Protein AF-B8IVV2-F1 (afdb_monomer_lite)

Sequence (165 aa):
MSKEPEEAFPLGETARDRDVALARGALGLIPVVGSVIGELVTMTIPNQRAERLETYARHLGERLQALEPDALRKTFENPENVDLFEDGAFQSARALSDERRERIARIVARGLTSDERGRTEAKRILRLLSSVEDDHLIILASLGKKLALEKDFQMTSSMILERCT

Structure (mmCIF, N/CA/C/O backbone):
data_AF-B8IVV2-F1
#
_entry.id   AF-B8IVV2-F1
#
loop_
_atom_site.group_PDB
_atom_site.id
_atom_site.type_symbol
_atom_site.label_atom_id
_atom_site.label_alt_id
_atom_site.label_comp_id
_atom_site.label_asym_id
_atom_site.label_entity_id
_atom_site.label_seq_id
_atom_site.pdbx_PDB_ins_code
_atom_site.Cartn_x
_atom_site.Cartn_y
_atom_site.Cartn_z
_atom_site.occupancy
_atom_site.B_iso_or_equiv
_atom_site.auth_seq_id
_atom_site.auth_comp_id
_atom_site.auth_asym_id
_atom_site.auth_atom_id
_atom_site.pdbx_PDB_model_num
ATOM 1 N N . MET A 1 1 ? -23.873 -63.849 -7.803 1.00 42.00 1 MET A N 1
ATOM 2 C CA . MET A 1 1 ? -22.518 -63.376 -8.167 1.00 42.00 1 MET A CA 1
ATOM 3 C C . MET A 1 1 ? -22.713 -62.513 -9.400 1.00 42.00 1 MET A C 1
ATOM 5 O O . MET A 1 1 ? -23.308 -63.009 -10.337 1.00 42.00 1 MET A O 1
ATOM 9 N N . SER A 1 2 ? -22.447 -61.214 -9.394 1.00 38.25 2 SER A N 1
ATOM 10 C CA . SER A 1 2 ? -21.318 -60.541 -8.758 1.00 38.25 2 SER A CA 1
ATOM 11 C C . SER A 1 2 ? -21.720 -59.150 -8.263 1.00 38.25 2 SER A C 1
ATOM 13 O O . SER A 1 2 ? -22.473 -58.445 -8.925 1.00 38.25 2 SER A O 1
ATOM 15 N N . LYS A 1 3 ? -21.235 -58.799 -7.068 1.00 41.75 3 LYS A N 1
ATOM 16 C CA . LYS A 1 3 ? -21.125 -57.417 -6.599 1.00 41.75 3 LYS A CA 1
ATOM 17 C C . LYS A 1 3 ? -19.990 -56.772 -7.392 1.00 41.75 3 LYS A C 1
ATOM 19 O O . LYS A 1 3 ? -18.898 -57.336 -7.390 1.00 41.75 3 LYS A O 1
ATOM 24 N N . GLU A 1 4 ? -20.228 -55.617 -7.992 1.00 40.19 4 GLU A N 1
ATOM 25 C CA . GLU A 1 4 ? -19.156 -54.676 -8.322 1.00 40.19 4 GLU A CA 1
ATOM 26 C C . GLU A 1 4 ? -19.246 -53.498 -7.342 1.00 40.19 4 GLU A C 1
ATOM 28 O O . GLU A 1 4 ? -20.361 -53.116 -6.971 1.00 40.19 4 GLU A O 1
ATOM 33 N N . PRO A 1 5 ? -18.111 -53.010 -6.812 1.00 43.66 5 PRO A N 1
ATOM 34 C CA . PRO A 1 5 ? -18.103 -52.114 -5.674 1.00 43.66 5 PRO A CA 1
ATOM 35 C C . PRO A 1 5 ? -18.282 -50.660 -6.106 1.00 43.66 5 PRO A C 1
ATOM 37 O O . PRO A 1 5 ? -17.742 -50.197 -7.106 1.00 43.66 5 PRO A O 1
ATOM 40 N N . GLU A 1 6 ? -19.033 -49.952 -5.277 1.00 49.31 6 GLU A N 1
ATOM 41 C CA . GLU A 1 6 ? -19.109 -48.503 -5.186 1.00 49.31 6 GLU A CA 1
ATOM 42 C C . GLU A 1 6 ? -17.712 -47.941 -4.862 1.00 49.31 6 GLU A C 1
ATOM 44 O O . GLU A 1 6 ? -17.298 -47.885 -3.705 1.00 49.31 6 GLU A O 1
ATOM 49 N N . GLU A 1 7 ? -16.952 -47.551 -5.888 1.00 42.47 7 GLU A N 1
ATOM 50 C CA . GLU A 1 7 ? -15.774 -46.700 -5.706 1.00 42.47 7 GLU A CA 1
ATOM 51 C C . GLU A 1 7 ? -16.243 -45.262 -5.461 1.00 42.47 7 GLU A C 1
ATOM 53 O O . GLU A 1 7 ? -16.313 -44.417 -6.354 1.00 42.47 7 GLU A O 1
ATOM 58 N N . ALA A 1 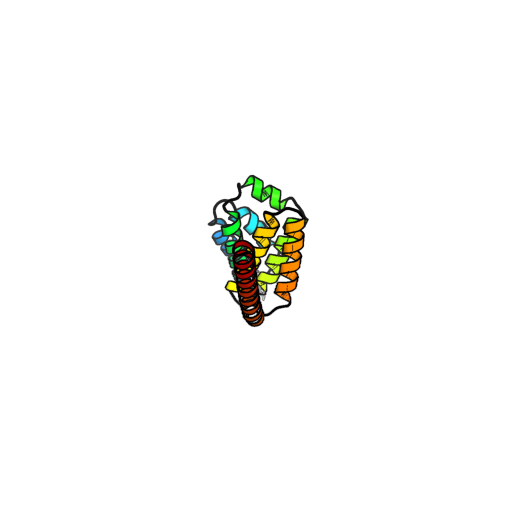8 ? -16.590 -44.986 -4.205 1.00 41.59 8 ALA A N 1
ATOM 59 C CA . ALA A 1 8 ? -16.624 -43.631 -3.693 1.00 41.59 8 ALA A CA 1
ATOM 60 C C . ALA A 1 8 ? -15.190 -43.087 -3.727 1.00 41.59 8 ALA A C 1
ATOM 62 O O . ALA A 1 8 ? -14.381 -43.399 -2.855 1.00 41.59 8 ALA A O 1
ATOM 63 N N . PHE A 1 9 ? -14.864 -42.290 -4.746 1.00 34.31 9 PHE A N 1
ATOM 64 C CA . PHE A 1 9 ? -13.667 -41.458 -4.736 1.00 34.31 9 PHE A CA 1
ATOM 65 C C . PHE A 1 9 ? -13.706 -40.598 -3.464 1.00 34.31 9 PHE A C 1
ATOM 67 O O . PHE A 1 9 ? -14.590 -39.741 -3.354 1.00 34.31 9 PHE A O 1
ATOM 74 N N . PRO A 1 10 ? -12.791 -40.782 -2.493 1.00 45.31 10 PRO A N 1
ATOM 75 C CA . PRO A 1 10 ? -12.696 -39.849 -1.391 1.00 45.31 10 PRO A CA 1
ATOM 76 C C . PRO A 1 10 ? -12.142 -38.559 -1.995 1.00 45.31 10 PRO A C 1
ATOM 78 O O . PRO A 1 10 ? -10.963 -38.475 -2.340 1.00 45.31 10 PRO A O 1
ATOM 81 N N . LEU A 1 11 ? -13.015 -37.570 -2.198 1.00 38.16 11 LEU A N 1
ATOM 82 C CA . LEU A 1 11 ? -12.616 -36.204 -2.517 1.00 38.16 11 LEU A CA 1
ATOM 83 C C . LEU A 1 11 ? -11.819 -35.695 -1.315 1.00 38.16 11 LEU A C 1
ATOM 85 O O . LEU A 1 11 ? -12.379 -35.246 -0.318 1.00 38.16 11 LEU A O 1
ATOM 89 N N . GLY A 1 12 ? -10.506 -35.903 -1.392 1.00 39.94 12 GLY A N 1
ATOM 90 C CA . GLY A 1 12 ? -9.554 -35.572 -0.351 1.00 39.94 12 GLY A CA 1
ATOM 91 C C . GLY A 1 12 ? -9.581 -34.087 -0.025 1.00 39.94 12 GLY A C 1
ATOM 92 O O . GLY A 1 12 ? -9.795 -33.254 -0.909 1.00 39.94 12 GLY A O 1
ATOM 93 N N . GLU A 1 13 ? -9.338 -33.794 1.254 1.00 49.09 13 GLU A N 1
ATOM 94 C CA . GLU A 1 13 ? -8.971 -32.477 1.774 1.00 49.09 13 GLU A CA 1
ATOM 95 C C . GLU A 1 13 ? -8.100 -31.748 0.753 1.00 49.09 13 GLU A C 1
ATOM 97 O O . GLU A 1 13 ? -6.972 -32.136 0.430 1.00 49.09 13 GLU A O 1
ATOM 102 N N . THR A 1 14 ? -8.712 -30.745 0.142 1.00 47.66 14 THR A N 1
ATOM 103 C CA . THR A 1 14 ? -8.238 -30.120 -1.077 1.00 47.66 14 THR A CA 1
ATOM 104 C C . THR A 1 14 ? -6.870 -29.484 -0.857 1.00 47.66 14 THR A C 1
ATOM 106 O O . THR A 1 14 ? -6.672 -28.759 0.111 1.00 47.66 14 THR A O 1
ATOM 109 N N . ALA A 1 15 ? -5.937 -29.659 -1.801 1.00 50.78 15 ALA A N 1
ATOM 110 C CA . ALA A 1 15 ? -4.648 -28.946 -1.835 1.00 50.78 15 ALA A CA 1
ATOM 111 C C . ALA A 1 15 ? -4.789 -27.420 -1.603 1.00 50.78 15 ALA A C 1
ATOM 113 O O . ALA A 1 15 ? -3.907 -26.780 -1.039 1.00 50.78 15 ALA A O 1
ATOM 114 N N . ARG A 1 16 ? -5.966 -26.882 -1.945 1.00 49.69 16 ARG A N 1
ATOM 115 C CA . ARG A 1 16 ? -6.471 -25.539 -1.642 1.00 49.69 16 ARG A CA 1
ATOM 116 C C . ARG A 1 16 ? -6.342 -25.123 -0.168 1.00 49.69 16 ARG A C 1
ATOM 118 O O . ARG A 1 16 ? -6.001 -23.975 0.093 1.00 49.69 16 ARG A O 1
ATOM 125 N N . ASP A 1 17 ? -6.590 -26.025 0.779 1.00 51.44 17 ASP A N 1
ATOM 126 C CA . ASP A 1 17 ? -6.545 -25.703 2.212 1.00 51.44 17 ASP A CA 1
ATOM 127 C C . ASP A 1 17 ? -5.108 -25.621 2.732 1.00 51.44 17 ASP A C 1
ATOM 129 O O . ASP A 1 17 ? -4.820 -24.833 3.633 1.00 51.44 17 ASP A O 1
ATOM 133 N N . ARG A 1 18 ? -4.174 -26.365 2.123 1.00 54.16 18 ARG A N 1
ATOM 134 C CA . ARG A 1 18 ? -2.754 -26.330 2.499 1.00 54.16 18 ARG A CA 1
ATOM 135 C C . ARG A 1 18 ? -2.077 -25.033 2.082 1.00 54.16 18 ARG A C 1
ATOM 137 O O . ARG A 1 18 ? -1.363 -24.456 2.895 1.00 54.16 18 ARG A O 1
ATOM 144 N N . ASP A 1 19 ? -2.340 -24.548 0.873 1.00 46.81 19 ASP A N 1
ATOM 145 C CA . ASP A 1 19 ? -1.706 -23.328 0.354 1.00 46.81 19 ASP A CA 1
ATOM 146 C C . ASP A 1 19 ? -2.192 -22.079 1.108 1.00 46.81 19 ASP A C 1
ATOM 148 O O . ASP A 1 19 ? -1.410 -21.203 1.482 1.00 46.81 19 ASP A O 1
ATOM 152 N N . VAL A 1 20 ? -3.492 -22.036 1.411 1.00 55.88 20 VAL A N 1
ATOM 153 C CA . VAL A 1 20 ? -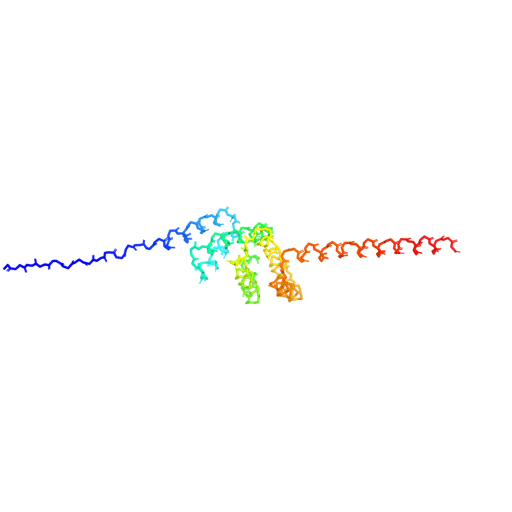4.106 -20.969 2.212 1.00 55.88 20 VAL A CA 1
ATOM 154 C C . VAL A 1 20 ? -3.612 -21.005 3.662 1.00 55.88 20 VAL A C 1
ATOM 156 O O . VAL A 1 20 ? -3.340 -19.954 4.247 1.00 55.88 20 VAL A O 1
ATOM 159 N N . ALA A 1 21 ? -3.449 -22.196 4.244 1.00 56.84 21 ALA A N 1
ATOM 160 C CA . ALA A 1 21 ? -2.879 -22.351 5.579 1.00 56.84 21 ALA A CA 1
ATOM 161 C C . ALA A 1 21 ? -1.403 -21.924 5.636 1.00 56.84 21 ALA A C 1
ATOM 163 O O . ALA A 1 21 ? -0.986 -21.323 6.625 1.00 56.84 21 ALA A O 1
ATOM 164 N N . LEU A 1 22 ? -0.632 -22.169 4.572 1.00 55.12 22 LEU A N 1
ATOM 165 C CA . LEU A 1 22 ? 0.772 -21.763 4.477 1.00 55.12 22 LEU A CA 1
ATOM 166 C C . LEU A 1 22 ? 0.922 -20.240 4.411 1.00 55.12 22 LEU A C 1
ATOM 168 O O . LEU A 1 22 ? 1.701 -19.672 5.174 1.00 55.12 22 LEU A O 1
ATOM 172 N N . ALA A 1 23 ? 0.117 -19.575 3.577 1.00 56.50 23 ALA A N 1
ATOM 173 C CA . ALA A 1 23 ? 0.106 -18.116 3.479 1.00 56.50 23 ALA A CA 1
ATOM 174 C C . ALA A 1 23 ? -0.324 -17.456 4.802 1.00 56.50 23 ALA A C 1
ATOM 176 O O . ALA A 1 23 ? 0.281 -16.476 5.237 1.00 56.50 23 ALA A O 1
ATOM 177 N N . ARG A 1 24 ? -1.323 -18.023 5.499 1.00 57.00 24 ARG A N 1
ATOM 178 C CA . ARG A 1 24 ? -1.692 -17.592 6.861 1.00 57.00 24 ARG A CA 1
ATOM 179 C C . ARG A 1 24 ? -0.561 -17.808 7.861 1.00 57.00 24 ARG A C 1
ATOM 181 O O . ARG A 1 24 ? -0.342 -16.948 8.708 1.00 57.00 24 ARG A O 1
ATOM 188 N N . GLY A 1 25 ? 0.154 -18.927 7.761 1.00 57.62 25 GLY A N 1
ATOM 189 C CA . GLY A 1 25 ? 1.312 -19.228 8.597 1.00 57.62 25 GLY A CA 1
ATOM 190 C C . GLY A 1 25 ? 2.422 -18.195 8.425 1.00 57.62 25 GLY A C 1
ATOM 191 O O . GLY A 1 25 ? 2.886 -17.645 9.416 1.00 57.62 25 GLY A O 1
ATOM 192 N N . ALA A 1 26 ? 2.788 -17.873 7.180 1.00 59.62 26 ALA A N 1
ATOM 193 C CA . ALA A 1 26 ? 3.835 -16.903 6.863 1.00 59.62 26 ALA A CA 1
ATOM 194 C C . ALA A 1 26 ? 3.448 -15.464 7.237 1.00 59.62 26 ALA A C 1
ATOM 196 O O . ALA A 1 26 ? 4.249 -14.747 7.835 1.00 59.62 26 ALA A O 1
ATOM 197 N N . LEU A 1 27 ? 2.208 -15.045 6.958 1.00 58.06 27 LEU A N 1
ATOM 198 C CA . LEU A 1 27 ? 1.717 -13.728 7.373 1.00 58.06 27 LEU A CA 1
ATOM 199 C C . LEU A 1 27 ? 1.576 -13.631 8.889 1.00 58.06 27 LEU A C 1
ATOM 201 O O . LEU A 1 27 ? 1.919 -12.600 9.453 1.00 58.06 27 LEU A O 1
ATOM 205 N N . GLY A 1 28 ? 1.167 -14.708 9.561 1.00 56.34 28 GLY A N 1
ATOM 206 C CA . GLY A 1 28 ? 1.101 -14.803 11.019 1.00 56.34 28 GLY A CA 1
ATOM 207 C C . GLY A 1 28 ? 2.454 -14.672 11.728 1.00 56.34 28 GLY A C 1
ATOM 208 O O . GLY A 1 28 ? 2.472 -14.409 12.929 1.00 56.34 28 GLY A O 1
ATOM 209 N N . LEU A 1 29 ? 3.577 -14.794 11.005 1.00 59.19 29 LEU A N 1
ATOM 210 C CA . LEU A 1 29 ? 4.913 -14.491 11.532 1.00 59.19 29 LEU A CA 1
ATOM 211 C C . LEU A 1 29 ? 5.174 -12.984 11.648 1.00 59.19 29 LEU A C 1
ATOM 213 O O . LEU A 1 29 ? 6.081 -12.594 12.381 1.00 59.19 29 LEU A O 1
ATOM 217 N N . ILE A 1 30 ? 4.394 -12.138 10.964 1.00 57.94 30 ILE A N 1
ATOM 218 C CA . ILE A 1 30 ? 4.441 -10.684 11.143 1.00 57.94 30 ILE A CA 1
ATOM 219 C C . ILE A 1 30 ? 3.680 -10.361 12.435 1.00 57.94 30 ILE A C 1
ATOM 221 O O . ILE A 1 30 ? 2.451 -10.519 12.466 1.00 57.94 30 ILE A O 1
ATOM 225 N N . PRO A 1 31 ? 4.369 -9.908 13.503 1.00 52.88 31 PRO A N 1
ATOM 226 C CA . PRO A 1 31 ? 3.735 -9.667 14.792 1.00 52.88 31 PRO A CA 1
ATOM 227 C C . PRO A 1 31 ? 2.556 -8.710 14.636 1.00 52.88 31 PRO A C 1
ATOM 229 O O . PRO A 1 31 ? 2.692 -7.674 13.985 1.00 52.88 31 PRO A O 1
ATOM 232 N N . VAL A 1 32 ? 1.415 -9.049 15.249 1.00 58.84 32 VAL A N 1
ATOM 233 C CA . VAL A 1 32 ? 0.180 -8.242 15.299 1.00 58.84 32 VAL A CA 1
ATOM 234 C C . VAL A 1 32 ? -0.543 -8.101 13.948 1.00 58.84 32 VAL A C 1
ATOM 236 O O . VAL A 1 32 ? -1.700 -8.509 13.825 1.00 58.84 32 VAL A O 1
ATOM 239 N N . VAL A 1 33 ? 0.130 -7.567 12.929 1.00 62.69 33 VAL A N 1
ATOM 240 C CA . VAL A 1 33 ? -0.445 -7.185 11.628 1.00 62.69 33 VAL A CA 1
ATOM 241 C C . VAL A 1 33 ? -0.826 -8.401 10.779 1.00 62.69 33 VAL A C 1
ATOM 243 O O . VAL A 1 33 ? -1.805 -8.369 10.030 1.00 62.69 33 VAL A O 1
ATOM 246 N N . GLY A 1 34 ? -0.095 -9.504 10.953 1.00 64.19 34 GLY A N 1
ATOM 247 C CA . GLY A 1 34 ? -0.295 -10.755 10.231 1.00 64.19 34 GLY A CA 1
ATOM 248 C C . GLY A 1 34 ? -1.690 -11.353 10.359 1.00 64.19 34 GLY A C 1
ATOM 249 O O . GLY A 1 34 ? -2.243 -11.853 9.383 1.00 64.19 34 GLY A O 1
ATOM 250 N N . SER A 1 35 ? -2.277 -11.264 11.554 1.00 69.38 35 SER A N 1
ATOM 251 C CA . SER A 1 35 ? -3.608 -11.815 11.840 1.00 69.38 35 SER A CA 1
ATOM 252 C C . SER A 1 35 ? -4.725 -11.061 11.112 1.00 69.38 35 SER A C 1
ATOM 254 O O . SER A 1 35 ? -5.592 -11.687 10.510 1.00 69.38 35 SER A O 1
ATOM 256 N N . VAL A 1 36 ? -4.652 -9.726 11.099 1.00 67.81 36 VAL A N 1
ATOM 257 C CA . VAL A 1 36 ? -5.654 -8.847 10.477 1.00 67.81 36 VAL A CA 1
ATOM 258 C C . VAL A 1 36 ? -5.581 -8.940 8.953 1.00 67.81 36 VAL A C 1
ATOM 260 O O . VAL A 1 36 ? -6.597 -9.129 8.290 1.00 67.81 36 VAL A O 1
ATOM 263 N N . ILE A 1 37 ? -4.373 -8.872 8.379 1.00 68.12 37 ILE A N 1
ATOM 264 C CA . ILE A 1 37 ? -4.206 -8.979 6.922 1.00 68.12 37 ILE A CA 1
ATOM 265 C C . ILE A 1 37 ? -4.498 -10.410 6.443 1.00 68.12 37 ILE A C 1
ATOM 267 O O . ILE A 1 37 ? -5.127 -10.598 5.402 1.00 68.12 37 ILE A O 1
ATOM 271 N N . GLY A 1 38 ? -4.077 -11.426 7.203 1.00 66.31 38 GLY A N 1
ATOM 272 C CA . GLY A 1 38 ? -4.280 -12.834 6.862 1.00 66.31 38 GLY A CA 1
ATOM 273 C C . GLY A 1 38 ? -5.753 -13.240 6.762 1.00 66.31 38 GLY A C 1
ATOM 274 O O . GLY A 1 38 ? -6.085 -14.105 5.953 1.00 66.31 38 GLY A O 1
ATOM 275 N N . GLU A 1 39 ? -6.646 -12.603 7.522 1.00 69.50 39 GLU A N 1
ATOM 276 C CA . GLU A 1 39 ? -8.093 -12.816 7.412 1.00 69.50 39 GLU A CA 1
ATOM 277 C C . GLU A 1 39 ? -8.633 -12.289 6.072 1.00 69.50 39 GLU A C 1
ATOM 279 O O . GLU A 1 39 ? -9.247 -13.041 5.306 1.00 69.50 39 GLU A O 1
ATOM 284 N N . LEU A 1 40 ? -8.292 -11.043 5.731 1.00 65.62 40 LEU A N 1
ATOM 285 C CA . LEU A 1 40 ? -8.752 -10.367 4.514 1.00 65.62 40 LEU A CA 1
ATOM 286 C C . LEU A 1 40 ? -8.231 -11.027 3.227 1.00 65.62 40 LEU A C 1
ATOM 288 O O . LEU A 1 40 ? -8.936 -11.094 2.223 1.00 65.62 40 LEU A O 1
ATOM 292 N N . VAL A 1 41 ? -7.010 -11.570 3.247 1.00 63.22 41 VAL A N 1
ATOM 293 C CA . VAL A 1 41 ? -6.401 -12.232 2.078 1.00 63.22 41 VAL A CA 1
ATOM 294 C C . VAL A 1 41 ? -7.134 -13.526 1.695 1.00 63.22 41 VAL A C 1
ATOM 296 O O . VAL A 1 41 ? -7.184 -13.883 0.515 1.00 63.22 41 VAL A O 1
ATOM 299 N N . THR A 1 42 ? -7.743 -14.227 2.658 1.00 59.16 42 THR A N 1
ATOM 300 C CA . THR A 1 42 ? -8.372 -15.536 2.402 1.00 59.16 42 THR A CA 1
ATOM 301 C C . THR A 1 42 ? -9.734 -15.496 1.723 1.00 59.16 42 THR A C 1
ATOM 303 O O . THR A 1 42 ? -10.197 -16.533 1.249 1.00 59.16 42 THR A O 1
ATOM 306 N N . MET A 1 43 ? -10.352 -14.321 1.606 1.00 57.09 43 MET A N 1
ATOM 307 C CA . MET A 1 43 ? -11.638 -14.191 0.923 1.00 57.09 43 MET A CA 1
ATOM 308 C C . MET A 1 43 ? -11.516 -14.164 -0.606 1.00 57.09 43 MET A C 1
ATOM 310 O O . MET A 1 43 ? -12.512 -14.411 -1.286 1.00 57.09 43 MET A O 1
ATOM 314 N N . THR A 1 44 ? -10.326 -13.914 -1.171 1.00 56.22 44 THR A N 1
ATOM 315 C CA . THR A 1 44 ? -10.308 -13.307 -2.511 1.00 56.22 44 THR A CA 1
ATOM 316 C C . THR A 1 44 ? -9.775 -14.178 -3.663 1.00 56.22 44 THR A C 1
ATOM 318 O O . THR A 1 44 ? -10.330 -14.032 -4.748 1.00 56.22 44 THR A O 1
ATOM 321 N N . ILE A 1 45 ? -8.749 -15.059 -3.586 1.00 52.31 45 ILE A N 1
ATOM 322 C CA . ILE A 1 45 ? -8.092 -15.525 -4.853 1.00 52.31 45 ILE A CA 1
ATOM 323 C C . ILE A 1 45 ? -7.347 -16.915 -4.831 1.00 52.31 45 ILE A C 1
ATOM 325 O O . ILE A 1 45 ? -6.690 -17.208 -3.838 1.00 52.31 45 ILE A O 1
ATOM 329 N N . PRO A 1 46 ? -7.331 -17.742 -5.932 1.00 48.66 46 PRO A N 1
ATOM 330 C CA . PRO A 1 46 ? -6.672 -19.070 -6.013 1.00 48.66 46 PRO A CA 1
ATOM 331 C C . PRO A 1 46 ? -5.180 -19.146 -6.477 1.00 48.66 46 PRO A C 1
ATOM 333 O O . PRO A 1 46 ? -4.694 -18.353 -7.293 1.00 48.66 46 PRO A O 1
ATOM 336 N N . ASN A 1 47 ? -4.505 -20.182 -5.946 1.00 53.91 47 ASN A N 1
ATOM 337 C CA . ASN A 1 47 ? -3.185 -20.848 -6.107 1.00 53.91 47 ASN A CA 1
ATOM 338 C C . ASN A 1 47 ? -1.925 -20.210 -6.749 1.00 53.91 47 ASN A C 1
ATOM 340 O O . ASN A 1 47 ? -0.849 -20.489 -6.242 1.00 53.91 47 ASN A O 1
ATOM 344 N N . GLN A 1 48 ? -1.959 -19.362 -7.788 1.00 51.56 48 GLN A N 1
ATOM 345 C CA . GLN A 1 48 ? -0.726 -18.661 -8.267 1.00 51.56 48 GLN A CA 1
ATOM 346 C C . GLN A 1 48 ? -0.680 -17.189 -7.863 1.00 51.56 48 GLN A C 1
ATOM 348 O O . GLN A 1 48 ? 0.356 -16.530 -7.860 1.00 51.56 48 GLN A O 1
ATOM 353 N N . ARG A 1 49 ? -1.847 -16.645 -7.542 1.00 67.75 49 ARG A N 1
ATOM 354 C CA . ARG A 1 49 ? -1.979 -15.281 -7.046 1.00 67.75 49 ARG A CA 1
ATOM 355 C C . ARG A 1 49 ? -1.750 -15.222 -5.533 1.00 67.75 49 ARG A C 1
ATOM 357 O O . ARG A 1 49 ? -1.517 -14.134 -5.026 1.00 67.75 49 ARG A O 1
ATOM 364 N N . ALA A 1 50 ? -1.773 -16.369 -4.849 1.00 71.38 50 ALA A N 1
ATOM 365 C CA . ALA A 1 50 ? -1.563 -16.481 -3.410 1.00 71.38 50 ALA A CA 1
ATOM 366 C C . ALA A 1 50 ? -0.172 -15.980 -2.992 1.00 71.38 50 ALA A C 1
ATOM 368 O O . ALA A 1 50 ? -0.092 -15.100 -2.150 1.00 71.38 50 ALA A O 1
ATOM 369 N N . GLU A 1 51 ? 0.901 -16.420 -3.654 1.00 77.19 51 GLU A N 1
ATOM 370 C CA . GLU A 1 51 ? 2.274 -15.967 -3.356 1.00 77.19 51 GLU A CA 1
ATOM 371 C C . GLU A 1 51 ? 2.463 -14.457 -3.601 1.00 77.19 51 GLU A C 1
ATOM 373 O O . GLU A 1 51 ? 3.104 -13.738 -2.827 1.00 77.19 51 GLU A O 1
ATOM 378 N N . ARG A 1 52 ? 1.844 -13.934 -4.668 1.00 84.88 52 ARG A N 1
ATOM 379 C CA . ARG A 1 52 ? 1.854 -12.493 -4.968 1.00 84.88 52 ARG A CA 1
ATOM 380 C C . ARG A 1 52 ? 1.089 -11.684 -3.926 1.00 84.88 52 ARG A C 1
ATOM 382 O O . ARG A 1 52 ? 1.542 -10.608 -3.542 1.00 84.88 52 ARG A O 1
ATOM 389 N N . LEU A 1 53 ? -0.056 -12.194 -3.479 1.00 83.44 53 LEU A N 1
ATOM 390 C CA . LEU A 1 53 ? -0.847 -11.587 -2.412 1.00 83.44 53 LEU A CA 1
ATOM 391 C C . LEU A 1 53 ? -0.133 -11.658 -1.069 1.00 83.44 53 LEU A C 1
ATOM 393 O O . LEU A 1 53 ? -0.144 -10.673 -0.345 1.00 83.44 53 LEU A O 1
ATOM 397 N N . GLU A 1 54 ? 0.520 -12.774 -0.759 1.00 83.38 54 GLU A N 1
ATOM 398 C CA . GLU A 1 54 ? 1.327 -12.928 0.447 1.00 83.38 54 GLU A CA 1
ATOM 399 C C . GLU A 1 54 ? 2.465 -11.906 0.458 1.00 83.38 54 GLU A C 1
ATOM 401 O O . GLU A 1 54 ? 2.687 -11.221 1.451 1.00 83.38 54 GLU A O 1
ATOM 406 N N . THR A 1 55 ? 3.131 -11.718 -0.681 1.00 87.38 55 THR A N 1
ATOM 407 C CA . THR A 1 55 ? 4.208 -10.734 -0.796 1.00 87.38 55 THR A CA 1
ATOM 408 C C . THR A 1 55 ? 3.703 -9.300 -0.675 1.00 87.38 55 THR A C 1
ATOM 410 O O . THR A 1 55 ? 4.307 -8.491 0.025 1.00 87.38 55 THR A O 1
ATOM 413 N N . TYR A 1 56 ? 2.557 -8.982 -1.278 1.00 90.12 56 TYR A N 1
ATOM 414 C CA . TYR A 1 56 ? 1.885 -7.702 -1.055 1.00 90.12 56 TYR A CA 1
ATOM 415 C C . TYR A 1 56 ? 1.513 -7.487 0.418 1.00 90.12 56 TYR A C 1
ATOM 417 O O . TYR A 1 56 ? 1.798 -6.429 0.974 1.00 90.12 56 TYR A O 1
ATOM 425 N N . ALA A 1 57 ? 0.911 -8.489 1.053 1.00 88.75 57 ALA A N 1
ATOM 426 C CA . ALA A 1 57 ? 0.501 -8.455 2.448 1.00 88.75 57 ALA A CA 1
ATOM 427 C C . ALA A 1 57 ? 1.701 -8.290 3.392 1.00 88.75 57 ALA A C 1
ATOM 429 O O . ALA A 1 57 ? 1.608 -7.540 4.360 1.00 88.75 57 ALA A O 1
ATOM 430 N N . ARG A 1 58 ? 2.845 -8.904 3.070 1.00 88.31 58 ARG A N 1
ATOM 431 C CA . ARG A 1 58 ? 4.117 -8.713 3.775 1.00 88.31 58 ARG A CA 1
ATOM 432 C C . ARG A 1 58 ? 4.616 -7.277 3.656 1.00 88.31 58 ARG A C 1
ATOM 434 O O . ARG A 1 58 ? 4.794 -6.613 4.672 1.00 88.31 58 ARG A O 1
ATOM 441 N N . HIS A 1 59 ? 4.728 -6.766 2.426 1.00 93.69 59 HIS A N 1
ATOM 442 C CA . HIS A 1 59 ? 5.129 -5.380 2.160 1.00 93.69 59 HIS A CA 1
ATOM 443 C C . HIS A 1 59 ? 4.209 -4.372 2.859 1.00 93.69 59 HIS A C 1
ATOM 445 O O . HIS A 1 59 ? 4.668 -3.357 3.386 1.00 93.69 59 HIS A O 1
ATOM 451 N N . LEU A 1 60 ? 2.901 -4.621 2.860 1.00 92.12 60 LEU A N 1
ATOM 452 C CA . LEU A 1 60 ? 1.938 -3.772 3.553 1.00 92.12 60 LEU A CA 1
ATOM 453 C C . LEU A 1 60 ? 2.108 -3.880 5.072 1.00 92.12 60 LEU A C 1
ATOM 455 O O . LEU A 1 60 ? 2.141 -2.859 5.755 1.00 92.12 60 LEU A O 1
ATOM 459 N N . GLY A 1 61 ? 2.259 -5.099 5.585 1.00 88.31 61 GLY A N 1
ATOM 460 C CA . GLY A 1 61 ? 2.405 -5.378 7.006 1.00 88.31 61 GLY A CA 1
ATOM 461 C C . GLY A 1 61 ? 3.616 -4.690 7.627 1.00 88.31 61 GLY A C 1
ATOM 462 O O . GLY A 1 61 ? 3.474 -4.013 8.639 1.00 88.31 61 GLY A O 1
ATOM 463 N N . GLU A 1 62 ? 4.773 -4.764 6.970 1.00 90.00 62 GLU A N 1
ATOM 464 C CA . GLU A 1 62 ? 6.002 -4.064 7.379 1.00 90.00 62 GLU A CA 1
ATOM 465 C C . GLU A 1 62 ? 5.796 -2.548 7.516 1.00 90.00 62 GLU A C 1
ATOM 467 O O . GLU A 1 62 ? 6.343 -1.908 8.411 1.00 90.00 62 GLU A O 1
ATOM 472 N N . ARG A 1 63 ? 4.966 -1.955 6.651 1.00 91.38 63 ARG A N 1
ATOM 473 C CA . ARG A 1 63 ? 4.690 -0.509 6.652 1.00 91.38 63 ARG A CA 1
ATOM 474 C C . ARG A 1 63 ? 3.687 -0.097 7.720 1.00 91.38 63 ARG A C 1
ATOM 476 O O . ARG A 1 63 ? 3.718 1.044 8.172 1.00 91.38 63 ARG A O 1
ATOM 483 N N . LEU A 1 64 ? 2.804 -1.010 8.109 1.00 89.75 64 LEU A N 1
ATOM 484 C CA . LEU A 1 64 ? 1.796 -0.787 9.143 1.00 89.75 64 LEU A CA 1
ATOM 485 C C . LEU A 1 64 ? 2.258 -1.253 10.528 1.00 89.75 64 LEU A C 1
ATOM 487 O O . LEU A 1 64 ? 1.555 -1.015 11.501 1.00 89.75 64 LEU A O 1
ATOM 491 N N . GLN A 1 65 ? 3.440 -1.866 10.641 1.00 85.69 65 GLN A N 1
ATOM 492 C CA . GLN A 1 65 ? 3.967 -2.410 11.896 1.00 85.69 65 GLN A CA 1
ATOM 493 C C . GLN A 1 65 ? 4.143 -1.353 12.998 1.00 85.69 65 GLN A C 1
ATOM 495 O O . GLN A 1 65 ? 4.116 -1.684 14.178 1.00 85.69 65 GLN A O 1
ATOM 500 N N . ALA A 1 66 ? 4.301 -0.081 12.623 1.00 83.88 66 ALA A N 1
ATOM 501 C CA . ALA A 1 66 ? 4.378 1.033 13.566 1.00 83.88 66 ALA A CA 1
ATOM 502 C C . ALA A 1 66 ? 3.016 1.423 14.178 1.00 83.88 66 ALA A C 1
ATOM 504 O O . ALA A 1 66 ? 2.977 2.260 15.078 1.00 83.88 66 ALA A O 1
ATOM 505 N N . LEU A 1 67 ? 1.903 0.872 13.681 1.00 83.69 67 LEU A N 1
ATOM 506 C CA . LEU A 1 67 ? 0.577 1.101 14.243 1.00 83.69 67 LEU A CA 1
ATOM 507 C C . LEU A 1 67 ? 0.302 0.130 15.388 1.00 83.69 67 LEU A C 1
ATOM 509 O O . LEU A 1 67 ? 0.528 -1.074 15.275 1.00 83.69 67 LEU A O 1
ATOM 513 N N . GLU A 1 68 ? -0.289 0.655 16.457 1.00 84.00 68 GLU A N 1
ATOM 514 C CA . GLU A 1 68 ? -0.820 -0.170 17.537 1.00 84.00 68 GLU A CA 1
ATOM 515 C C . GLU A 1 68 ? -1.917 -1.125 17.017 1.00 84.00 68 GLU A C 1
ATOM 517 O O . GLU A 1 68 ? -2.716 -0.729 16.157 1.00 84.00 68 GLU A O 1
ATOM 522 N N . PRO A 1 69 ? -2.026 -2.353 17.566 1.00 79.31 69 PRO A N 1
ATOM 523 C CA . PRO A 1 69 ? -2.998 -3.363 17.138 1.00 79.31 69 PRO A CA 1
ATOM 524 C C . PRO A 1 69 ? -4.431 -2.835 16.995 1.00 79.31 69 PRO A C 1
ATOM 526 O O . PRO A 1 69 ? -5.122 -3.115 16.014 1.00 79.31 69 PRO A O 1
ATOM 529 N N . ASP A 1 70 ? -4.883 -2.046 17.969 1.00 82.94 70 ASP A N 1
ATOM 530 C CA . ASP A 1 70 ? -6.252 -1.535 18.001 1.00 82.94 70 ASP A CA 1
ATOM 531 C C . ASP A 1 70 ? -6.461 -0.374 17.026 1.00 82.94 70 ASP A C 1
ATOM 533 O O . ASP A 1 70 ? -7.552 -0.213 16.480 1.00 82.94 70 ASP A O 1
ATOM 537 N N . ALA A 1 71 ? -5.417 0.415 16.755 1.00 85.06 71 ALA A N 1
ATOM 538 C CA . ALA A 1 71 ? -5.460 1.444 15.721 1.00 85.06 71 ALA A CA 1
ATOM 539 C C . ALA A 1 71 ? -5.543 0.809 14.327 1.00 85.06 71 ALA A C 1
ATOM 541 O O . ALA A 1 71 ? -6.304 1.274 13.476 1.00 85.06 71 ALA A O 1
ATOM 542 N N . LEU A 1 72 ? -4.824 -0.295 14.113 1.00 85.19 72 LEU A N 1
ATOM 543 C CA . LEU A 1 72 ? -4.905 -1.066 12.879 1.00 85.19 72 LEU A CA 1
ATOM 544 C C . LEU A 1 72 ? -6.304 -1.665 12.681 1.00 85.19 72 LEU A C 1
ATOM 546 O O . LEU A 1 72 ? -6.877 -1.516 11.607 1.00 85.19 72 LEU A O 1
ATOM 550 N N . ARG A 1 73 ? -6.893 -2.281 13.713 1.00 84.25 73 ARG A N 1
ATOM 551 C CA . ARG A 1 73 ? -8.268 -2.810 13.639 1.00 84.25 73 ARG A CA 1
ATOM 552 C C . ARG A 1 73 ? -9.282 -1.726 13.288 1.00 84.25 73 ARG A C 1
ATOM 554 O O . ARG A 1 73 ? -10.001 -1.876 12.308 1.00 84.25 73 ARG A O 1
ATOM 561 N N . LYS A 1 74 ? -9.257 -0.595 14.000 1.00 86.50 74 LYS A N 1
ATOM 562 C CA . LYS A 1 74 ? -10.112 0.570 13.704 1.00 86.50 74 LYS A CA 1
ATOM 563 C C . LYS A 1 74 ? -9.921 1.105 12.288 1.00 86.50 74 LYS A C 1
ATOM 565 O O . LYS A 1 74 ? -10.869 1.578 11.671 1.00 86.50 74 LYS A O 1
ATOM 570 N N . THR A 1 75 ? -8.705 1.018 11.751 1.00 87.62 75 THR A N 1
ATOM 571 C CA . THR A 1 75 ? -8.437 1.400 10.358 1.00 87.62 75 THR A CA 1
ATOM 572 C C . THR A 1 75 ? -9.264 0.548 9.394 1.00 87.62 75 THR A C 1
ATOM 574 O O . THR A 1 75 ? -9.853 1.101 8.468 1.00 87.62 75 THR A O 1
ATOM 577 N N . PHE A 1 76 ? -9.365 -0.761 9.637 1.00 86.88 76 PHE A N 1
ATOM 578 C CA . PHE A 1 76 ? -10.128 -1.705 8.812 1.00 86.88 76 PHE A CA 1
ATOM 579 C C . PHE A 1 76 ? -11.623 -1.807 9.165 1.00 86.88 76 PHE A C 1
ATOM 581 O O . PHE A 1 76 ? -12.370 -2.450 8.437 1.00 86.88 76 PHE A O 1
ATOM 588 N N . GLU A 1 77 ? -12.095 -1.133 10.215 1.00 88.94 77 GLU A N 1
ATOM 589 C CA . GLU A 1 77 ? -13.535 -0.931 10.454 1.00 88.94 77 GLU A CA 1
ATOM 590 C C . GLU A 1 77 ? -14.143 0.087 9.473 1.00 88.94 77 GLU A C 1
ATOM 592 O O . GLU A 1 77 ? -15.353 0.093 9.253 1.00 88.94 77 GLU A O 1
ATOM 597 N N . ASN A 1 78 ? -13.318 0.951 8.867 1.00 88.88 78 ASN A N 1
ATOM 598 C CA . ASN A 1 78 ? -13.767 1.909 7.862 1.00 88.88 78 ASN A CA 1
ATOM 599 C C . ASN A 1 78 ? -13.918 1.224 6.485 1.00 88.88 78 ASN A C 1
ATOM 601 O O . ASN A 1 78 ? -12.906 0.807 5.910 1.00 88.88 78 ASN A O 1
ATOM 605 N N . PRO A 1 79 ? -15.130 1.189 5.894 1.00 89.19 79 PRO A N 1
ATOM 606 C CA . PRO A 1 79 ? -15.363 0.557 4.595 1.00 89.19 79 PRO A CA 1
ATOM 607 C C . PRO A 1 79 ? -14.491 1.107 3.462 1.00 89.19 79 PRO A C 1
ATOM 609 O O . PRO A 1 79 ? -14.073 0.353 2.591 1.00 89.19 79 PRO A O 1
ATOM 612 N N . GLU A 1 80 ? -14.161 2.401 3.470 1.00 91.31 80 GLU A N 1
ATOM 613 C CA . GLU A 1 80 ? -13.319 2.994 2.422 1.00 91.31 80 GLU A CA 1
ATOM 614 C C . GLU A 1 80 ? -11.856 2.550 2.509 1.00 91.31 80 GLU A C 1
ATOM 616 O O . GLU A 1 80 ? -11.144 2.513 1.505 1.00 91.31 80 GLU A O 1
ATOM 621 N N . ASN A 1 81 ? -11.389 2.234 3.716 1.00 92.19 81 ASN A N 1
ATOM 622 C CA . ASN A 1 81 ? -10.053 1.691 3.923 1.00 92.19 81 ASN A CA 1
ATOM 623 C C . ASN A 1 81 ? -9.991 0.222 3.491 1.00 92.19 81 ASN A C 1
ATOM 625 O O . ASN A 1 81 ? -8.998 -0.189 2.892 1.00 92.19 81 ASN A O 1
ATOM 629 N N . VAL A 1 82 ? -11.056 -0.544 3.749 1.00 89.94 82 VAL A N 1
ATOM 630 C CA . VAL A 1 82 ? -11.200 -1.919 3.246 1.00 89.94 82 VAL A CA 1
ATOM 631 C C . VAL A 1 82 ? -11.204 -1.923 1.720 1.00 89.94 82 VAL A C 1
ATOM 633 O O . VAL A 1 82 ? -10.417 -2.638 1.112 1.00 89.94 82 VAL A O 1
ATOM 636 N N . ASP A 1 83 ? -11.994 -1.054 1.099 1.00 90.88 83 ASP A N 1
ATOM 637 C CA . ASP A 1 83 ? -12.053 -0.905 -0.356 1.00 90.88 83 ASP A CA 1
ATOM 638 C C . ASP A 1 83 ? -10.688 -0.499 -0.962 1.00 90.88 83 ASP A C 1
ATOM 640 O O . ASP A 1 83 ? -10.231 -1.105 -1.932 1.00 90.88 83 ASP A O 1
ATOM 644 N N . LEU A 1 84 ? -9.954 0.438 -0.343 1.00 94.38 84 LEU A N 1
ATOM 645 C CA . LEU A 1 84 ? -8.583 0.774 -0.760 1.00 94.38 84 LEU A CA 1
ATOM 646 C C . LEU A 1 84 ? -7.623 -0.427 -0.652 1.00 94.38 84 LEU A C 1
ATOM 648 O O . LEU A 1 84 ? -6.745 -0.609 -1.503 1.00 94.38 84 LEU A O 1
ATOM 652 N N . PHE A 1 85 ? -7.752 -1.221 0.410 1.00 93.12 85 PHE A N 1
ATOM 653 C CA . PHE A 1 85 ? -6.969 -2.438 0.589 1.00 93.12 85 PHE A CA 1
ATOM 654 C C . PHE A 1 85 ? -7.296 -3.474 -0.493 1.00 93.12 85 PHE A C 1
ATOM 656 O O . PHE A 1 85 ? -6.376 -4.024 -1.102 1.00 93.12 85 PHE A O 1
ATOM 663 N N . GLU A 1 86 ? -8.576 -3.701 -0.786 1.00 89.25 86 GLU A N 1
ATOM 664 C CA . GLU A 1 86 ? -9.031 -4.633 -1.820 1.00 89.25 86 GLU A CA 1
ATOM 665 C C . GLU A 1 86 ? -8.537 -4.230 -3.215 1.00 89.25 86 GLU A C 1
ATOM 667 O O . GLU A 1 86 ? -7.993 -5.072 -3.938 1.00 89.25 86 GLU A O 1
ATOM 672 N N . ASP A 1 87 ? -8.624 -2.942 -3.563 1.00 91.75 87 ASP A N 1
ATOM 673 C CA . ASP A 1 87 ? -8.068 -2.386 -4.802 1.00 91.75 87 ASP A CA 1
ATOM 674 C C . ASP A 1 87 ? -6.569 -2.716 -4.930 1.00 91.75 87 ASP A C 1
ATOM 676 O O . ASP A 1 87 ? -6.090 -3.179 -5.975 1.00 91.75 87 ASP A O 1
ATOM 680 N N . GLY A 1 88 ? -5.812 -2.515 -3.847 1.00 92.94 88 GLY A N 1
ATOM 681 C CA . GLY A 1 88 ? -4.385 -2.819 -3.787 1.00 92.94 88 GLY A CA 1
ATOM 682 C C . GLY A 1 88 ? -4.074 -4.311 -3.895 1.00 92.94 88 GLY A C 1
ATOM 683 O O . GLY A 1 88 ? -3.174 -4.706 -4.647 1.00 92.94 88 GLY A O 1
ATOM 684 N N . ALA A 1 89 ? -4.831 -5.153 -3.196 1.00 90.00 89 ALA A N 1
ATOM 685 C CA . ALA A 1 89 ? -4.701 -6.604 -3.256 1.00 90.00 89 ALA A CA 1
ATOM 686 C C . ALA A 1 89 ? -4.974 -7.120 -4.679 1.00 90.00 89 ALA A C 1
ATOM 688 O O . ALA A 1 89 ? -4.190 -7.899 -5.231 1.00 90.00 89 ALA A O 1
ATOM 689 N N . PHE A 1 90 ? -6.034 -6.629 -5.323 1.00 88.50 90 PHE A N 1
ATOM 690 C CA . PHE A 1 90 ? -6.413 -7.037 -6.671 1.00 88.50 90 PHE A CA 1
ATOM 691 C C . PHE A 1 90 ? -5.377 -6.634 -7.724 1.00 88.50 90 PHE A C 1
ATOM 693 O O . PHE A 1 90 ? -5.030 -7.439 -8.596 1.00 88.50 90 PHE A O 1
ATOM 700 N N . GLN A 1 91 ? -4.837 -5.413 -7.633 1.00 90.75 91 GLN A N 1
ATOM 701 C CA . GLN A 1 91 ? -3.741 -4.988 -8.503 1.00 90.75 91 GLN A CA 1
ATOM 702 C C . GLN A 1 91 ? -2.471 -5.813 -8.259 1.00 90.75 91 GLN A C 1
ATOM 704 O O . GLN A 1 91 ? -1.836 -6.263 -9.216 1.00 90.75 91 GLN A O 1
ATOM 709 N N . SER A 1 92 ? -2.125 -6.082 -6.999 1.00 90.12 92 SER A N 1
ATOM 710 C CA . SER A 1 92 ? -0.911 -6.831 -6.642 1.00 90.12 92 SER A CA 1
ATOM 711 C C . SER A 1 92 ? -0.964 -8.290 -7.082 1.00 90.12 92 SER A C 1
ATOM 713 O O . SER A 1 92 ? 0.038 -8.840 -7.536 1.00 90.12 92 SER A O 1
ATOM 715 N N . ALA A 1 93 ? -2.148 -8.907 -7.052 1.00 86.69 93 ALA A N 1
ATOM 716 C CA . ALA A 1 93 ? -2.369 -10.263 -7.549 1.00 86.69 93 ALA A CA 1
ATOM 717 C C . ALA A 1 93 ? -2.058 -10.427 -9.050 1.00 86.69 93 ALA A C 1
ATOM 719 O O . ALA A 1 93 ? -1.858 -11.556 -9.517 1.00 86.69 93 ALA A O 1
ATOM 720 N N . ARG A 1 94 ? -2.026 -9.323 -9.808 1.00 85.12 94 ARG A N 1
ATOM 721 C CA . ARG A 1 94 ? -1.714 -9.270 -11.246 1.00 85.12 94 ARG A CA 1
ATOM 722 C C . ARG A 1 94 ? -0.320 -8.707 -11.545 1.00 85.12 94 ARG A C 1
ATOM 724 O O . ARG A 1 94 ? 0.132 -8.819 -12.679 1.00 85.12 94 ARG A O 1
ATOM 731 N N . ALA A 1 95 ? 0.351 -8.111 -10.561 1.00 88.31 95 ALA A N 1
ATOM 732 C CA . ALA A 1 95 ? 1.672 -7.522 -10.736 1.00 88.31 95 ALA A CA 1
ATOM 733 C C . ALA A 1 95 ? 2.738 -8.606 -10.971 1.00 88.31 95 ALA A C 1
ATOM 735 O O . ALA A 1 95 ? 2.860 -9.554 -10.189 1.00 88.31 95 ALA A O 1
ATOM 736 N N . LEU A 1 96 ? 3.509 -8.455 -12.051 1.00 84.62 96 LEU A N 1
ATOM 737 C CA . LEU A 1 96 ? 4.537 -9.418 -12.455 1.00 84.62 96 LEU A CA 1
ATOM 738 C C . LEU A 1 96 ? 5.840 -9.245 -11.657 1.00 84.62 96 LEU A C 1
ATOM 740 O O . LEU A 1 96 ? 6.444 -10.241 -11.269 1.00 84.62 96 LEU A O 1
ATOM 744 N N . SER A 1 97 ? 6.225 -8.002 -11.358 1.00 89.25 97 SER A N 1
ATOM 745 C CA . SER A 1 97 ? 7.435 -7.642 -10.609 1.00 89.25 97 SER A CA 1
ATOM 746 C C . SER A 1 97 ? 7.167 -7.469 -9.111 1.00 89.25 97 SER A C 1
ATOM 748 O O . SER A 1 97 ? 6.038 -7.183 -8.690 1.00 89.25 97 SER A O 1
ATOM 750 N N . ASP A 1 98 ? 8.212 -7.637 -8.296 1.00 90.38 98 ASP A N 1
ATOM 751 C CA . ASP A 1 98 ? 8.111 -7.377 -6.860 1.00 90.38 98 ASP A CA 1
ATOM 752 C C . ASP A 1 98 ? 8.132 -5.888 -6.538 1.00 90.38 98 ASP A C 1
ATOM 754 O O . ASP A 1 98 ? 7.347 -5.431 -5.707 1.00 90.38 98 ASP A O 1
ATOM 758 N N . GLU A 1 99 ? 8.920 -5.104 -7.280 1.00 91.56 99 GLU A N 1
ATOM 759 C CA . GLU A 1 99 ? 8.969 -3.652 -7.110 1.00 91.56 99 GLU A CA 1
ATOM 760 C C . GLU A 1 99 ? 7.585 -3.017 -7.299 1.00 91.56 99 GLU A C 1
ATOM 762 O O . GLU A 1 99 ? 7.217 -2.057 -6.611 1.00 91.56 99 GLU A O 1
ATOM 767 N N . ARG A 1 100 ? 6.772 -3.563 -8.212 1.00 92.50 100 ARG A N 1
ATOM 768 C CA . ARG A 1 100 ? 5.404 -3.089 -8.430 1.00 92.50 100 ARG A CA 1
ATOM 769 C C . ARG A 1 100 ? 4.484 -3.439 -7.263 1.00 92.50 100 ARG A C 1
ATOM 771 O O . ARG A 1 100 ? 3.704 -2.581 -6.850 1.00 92.50 100 ARG A O 1
ATOM 778 N N . ARG A 1 101 ? 4.596 -4.643 -6.690 1.00 93.50 101 ARG A N 1
ATOM 779 C CA . ARG A 1 101 ? 3.856 -5.029 -5.471 1.00 93.50 101 ARG A CA 1
ATOM 780 C C . ARG A 1 101 ? 4.244 -4.148 -4.287 1.00 93.50 101 ARG A C 1
ATOM 782 O O . ARG A 1 101 ? 3.365 -3.656 -3.581 1.00 93.50 101 ARG A O 1
ATOM 789 N N . GLU A 1 102 ? 5.534 -3.873 -4.122 1.00 95.44 102 GLU A N 1
ATOM 790 C CA . GLU A 1 102 ? 6.044 -2.980 -3.082 1.00 95.44 102 GLU A CA 1
ATOM 791 C C . GLU A 1 102 ? 5.486 -1.553 -3.240 1.00 95.44 102 GLU A C 1
ATOM 793 O O . GLU A 1 102 ? 5.045 -0.922 -2.273 1.00 95.44 102 GLU A O 1
ATOM 798 N N . ARG A 1 103 ? 5.446 -1.033 -4.475 1.00 95.25 103 ARG A N 1
ATOM 799 C CA . ARG A 1 103 ? 4.875 0.289 -4.770 1.00 95.25 103 ARG A CA 1
ATOM 800 C C . ARG A 1 103 ? 3.380 0.344 -4.454 1.00 95.25 103 ARG A C 1
ATOM 802 O O . ARG A 1 103 ? 2.939 1.322 -3.851 1.00 95.25 103 ARG A O 1
ATOM 809 N N . ILE A 1 104 ? 2.622 -0.694 -4.812 1.00 96.12 104 ILE A N 1
ATOM 810 C CA . ILE A 1 104 ? 1.194 -0.807 -4.481 1.00 96.12 104 ILE A CA 1
ATOM 811 C C . ILE A 1 104 ? 1.000 -0.807 -2.959 1.00 96.12 104 ILE A C 1
ATOM 813 O O . ILE A 1 104 ? 0.239 0.012 -2.445 1.00 96.12 104 ILE A O 1
ATOM 817 N N . ALA A 1 105 ? 1.744 -1.641 -2.226 1.00 96.31 105 ALA A N 1
ATOM 818 C CA . ALA A 1 105 ? 1.701 -1.688 -0.764 1.00 96.31 105 ALA A CA 1
ATOM 819 C C . ALA A 1 105 ? 2.020 -0.328 -0.124 1.00 96.31 105 ALA A C 1
ATOM 821 O O . ALA A 1 105 ? 1.343 0.093 0.810 1.00 96.31 105 ALA A O 1
ATOM 822 N N . ARG A 1 106 ? 3.001 0.406 -0.662 1.00 96.75 106 ARG A N 1
ATOM 823 C CA . ARG A 1 106 ? 3.355 1.756 -0.198 1.00 96.75 106 ARG A CA 1
ATOM 824 C C . ARG A 1 106 ? 2.220 2.764 -0.385 1.00 96.75 106 ARG A C 1
ATOM 826 O O . ARG A 1 106 ? 1.985 3.578 0.506 1.00 96.75 106 ARG A O 1
ATOM 833 N N . ILE A 1 107 ? 1.538 2.733 -1.531 1.00 97.06 107 ILE A N 1
ATOM 834 C CA . ILE A 1 107 ? 0.414 3.638 -1.811 1.00 97.06 107 ILE A CA 1
ATOM 835 C C . ILE A 1 107 ? -0.755 3.332 -0.873 1.00 97.06 107 ILE A C 1
ATOM 837 O O . ILE A 1 107 ? -1.305 4.255 -0.273 1.00 97.06 107 ILE A O 1
ATOM 841 N N . VAL A 1 108 ? -1.085 2.048 -0.704 1.00 96.75 108 VAL A N 1
ATOM 842 C CA . VAL A 1 108 ? -2.152 1.606 0.203 1.00 96.75 108 VAL A CA 1
ATOM 843 C C . VAL A 1 108 ? -1.831 1.995 1.639 1.00 96.75 108 VAL A C 1
ATOM 845 O O . VAL A 1 108 ? -2.649 2.656 2.264 1.00 96.75 108 VAL A O 1
ATOM 848 N N . ALA A 1 109 ? -0.628 1.687 2.137 1.00 95.75 109 ALA A N 1
ATOM 849 C CA . ALA A 1 109 ? -0.215 2.043 3.495 1.00 95.75 109 ALA A CA 1
ATOM 850 C C . ALA A 1 109 ? -0.396 3.541 3.765 1.00 95.75 109 ALA A C 1
ATOM 852 O O . ALA A 1 109 ? -1.011 3.919 4.756 1.00 95.75 109 ALA A O 1
ATOM 853 N N . ARG A 1 110 ? 0.055 4.394 2.834 1.00 95.56 110 ARG A N 1
ATOM 854 C CA . ARG A 1 110 ? -0.110 5.845 2.953 1.00 95.56 110 ARG A CA 1
ATOM 855 C C . ARG A 1 110 ? -1.581 6.247 3.007 1.00 95.56 110 ARG A C 1
ATOM 857 O O . ARG A 1 110 ? -1.921 7.116 3.799 1.00 95.56 110 ARG A O 1
ATOM 864 N N . GLY A 1 111 ? -2.437 5.660 2.173 1.00 96.00 111 GLY A N 1
ATOM 865 C CA . GLY A 1 111 ? -3.870 5.958 2.184 1.00 96.00 111 GLY A CA 1
ATOM 866 C C . GLY A 1 111 ? -4.564 5.501 3.470 1.00 96.00 111 GLY A C 1
ATOM 867 O O . GLY A 1 111 ? -5.374 6.251 4.002 1.00 96.00 111 GLY A O 1
ATOM 868 N N . LEU A 1 112 ? -4.191 4.333 4.004 1.00 94.38 112 LEU A N 1
ATOM 869 C CA . LEU A 1 112 ? -4.725 3.788 5.258 1.00 94.38 112 LEU A CA 1
ATOM 870 C C . LEU A 1 112 ? -4.340 4.628 6.482 1.00 94.38 112 LEU A C 1
ATOM 872 O O . LEU A 1 112 ? -5.128 4.747 7.414 1.00 94.38 112 LEU A O 1
ATOM 876 N N . THR A 1 113 ? -3.148 5.230 6.480 1.00 92.81 113 THR A N 1
ATOM 877 C CA . THR A 1 113 ? -2.665 6.079 7.582 1.00 92.81 113 THR A CA 1
ATOM 878 C C . THR A 1 113 ? -2.982 7.565 7.399 1.00 92.81 113 THR A C 1
ATOM 880 O O . THR A 1 113 ? -2.528 8.379 8.200 1.00 92.81 113 THR A O 1
ATOM 883 N N . SER A 1 114 ? -3.685 7.948 6.330 1.00 92.19 114 SER A N 1
ATOM 884 C CA . SER A 1 114 ? -4.013 9.348 6.033 1.00 92.19 114 SER A CA 1
ATOM 885 C C . SER A 1 114 ? -5.478 9.672 6.318 1.00 92.19 114 SER A C 1
ATOM 887 O O . SER A 1 114 ? -6.318 8.801 6.544 1.00 92.19 114 SER A O 1
ATOM 889 N N . ASP A 1 115 ? -5.789 10.963 6.263 1.00 92.50 115 ASP A N 1
ATOM 890 C CA . ASP A 1 115 ? -7.158 11.457 6.223 1.00 92.50 115 ASP A CA 1
ATOM 891 C C . ASP A 1 115 ? -7.877 11.085 4.907 1.00 92.50 115 ASP A C 1
ATOM 893 O O . ASP A 1 115 ? -7.327 10.461 3.995 1.00 92.50 115 ASP A O 1
ATOM 897 N N . GLU A 1 116 ? -9.143 11.484 4.791 1.00 92.06 116 GLU A N 1
ATOM 898 C CA . GLU A 1 116 ? -9.986 11.209 3.621 1.00 92.06 116 GLU A CA 1
ATOM 899 C C . GLU A 1 116 ? -9.390 11.726 2.304 1.00 92.06 116 GLU A C 1
ATOM 901 O O . GLU A 1 116 ? -9.454 11.059 1.263 1.00 92.06 116 GLU A O 1
ATOM 906 N N . ARG A 1 117 ? -8.735 12.890 2.352 1.00 94.00 117 ARG A N 1
ATOM 907 C CA . ARG A 1 117 ? -8.054 13.459 1.191 1.00 94.00 117 ARG A CA 1
ATOM 908 C C . ARG A 1 117 ? -6.882 12.577 0.768 1.00 94.00 117 ARG A C 1
ATOM 910 O O . ARG A 1 117 ? -6.750 12.279 -0.420 1.00 94.00 117 ARG A O 1
ATOM 917 N N . GLY A 1 118 ? -6.051 12.142 1.714 1.00 93.31 118 GLY A N 1
ATOM 918 C CA . GLY A 1 118 ? -4.937 11.239 1.440 1.00 93.31 118 GLY A CA 1
ATOM 919 C C . GLY A 1 118 ? -5.390 9.879 0.905 1.00 93.31 118 GLY A C 1
ATOM 920 O O . GLY A 1 118 ? -4.771 9.355 -0.021 1.00 93.31 118 GLY A O 1
ATOM 921 N N . ARG A 1 119 ? -6.509 9.343 1.402 1.00 95.12 119 ARG A N 1
ATOM 922 C CA . ARG A 1 119 ? -7.118 8.104 0.892 1.00 95.12 119 ARG A CA 1
ATOM 923 C C . ARG A 1 119 ? -7.614 8.252 -0.544 1.00 95.12 119 ARG A C 1
ATOM 925 O O . ARG A 1 119 ? -7.300 7.427 -1.402 1.00 95.12 119 ARG A O 1
ATOM 932 N N . THR A 1 120 ? -8.329 9.339 -0.834 1.00 94.88 120 THR A N 1
ATOM 933 C CA . THR A 1 120 ? -8.803 9.659 -2.190 1.00 94.88 120 THR A CA 1
ATOM 934 C C . THR A 1 120 ? -7.638 9.783 -3.169 1.00 94.88 120 THR A C 1
ATOM 936 O O . THR A 1 120 ? -7.696 9.268 -4.292 1.00 94.88 120 THR A O 1
ATOM 939 N N . GLU A 1 121 ? -6.557 10.431 -2.734 1.00 96.00 121 GLU A N 1
ATOM 940 C CA . GLU A 1 121 ? -5.336 10.553 -3.520 1.00 96.00 121 GLU A CA 1
ATOM 941 C C . GLU A 1 121 ? -4.670 9.188 -3.739 1.00 96.00 121 GLU A C 1
ATOM 943 O O . GLU A 1 121 ? -4.316 8.861 -4.870 1.00 96.00 121 GLU A O 1
ATOM 948 N N . ALA A 1 122 ? -4.586 8.337 -2.713 1.00 96.69 122 ALA A N 1
ATOM 949 C CA . ALA A 1 122 ? -4.067 6.976 -2.849 1.00 96.69 122 ALA A CA 1
ATOM 950 C C . ALA A 1 122 ? -4.860 6.159 -3.886 1.00 96.69 122 ALA A C 1
ATOM 952 O O . ALA A 1 122 ? -4.259 5.553 -4.776 1.00 96.69 122 ALA A O 1
ATOM 953 N N . LYS A 1 123 ? -6.201 6.224 -3.865 1.00 95.44 123 LYS A N 1
ATOM 954 C CA . LYS A 1 123 ? -7.055 5.587 -4.886 1.00 95.44 123 LYS A CA 1
ATOM 955 C C . LYS A 1 123 ? -6.820 6.148 -6.286 1.00 95.44 123 LYS A C 1
ATOM 957 O O . LYS A 1 123 ? -6.911 5.425 -7.278 1.00 95.44 123 LYS A 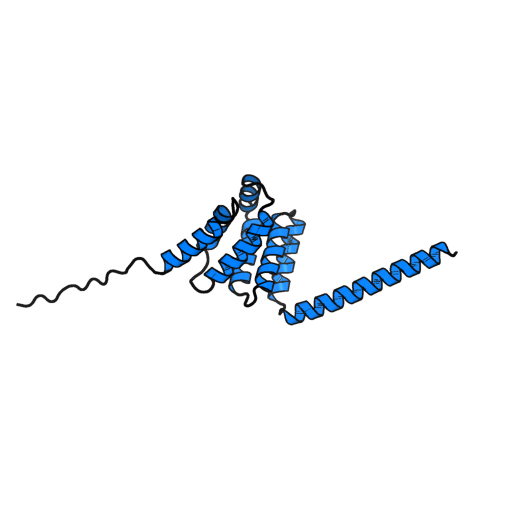O 1
ATOM 962 N N . ARG A 1 124 ? -6.569 7.453 -6.413 1.00 94.94 124 ARG A N 1
ATOM 963 C CA . ARG A 1 124 ? -6.243 8.070 -7.706 1.00 94.94 124 ARG A CA 1
ATOM 964 C C . ARG A 1 124 ? -4.894 7.571 -8.217 1.00 94.94 124 ARG A C 1
ATOM 966 O O . ARG A 1 124 ? -4.805 7.164 -9.371 1.00 94.94 124 ARG A O 1
ATOM 973 N N . ILE A 1 125 ? -3.876 7.548 -7.360 1.00 94.88 125 ILE A N 1
ATOM 974 C CA . ILE A 1 125 ? -2.540 7.061 -7.709 1.00 94.88 125 ILE A CA 1
ATOM 975 C C . ILE A 1 125 ? -2.590 5.577 -8.088 1.00 94.88 125 ILE A C 1
ATOM 977 O O . ILE A 1 125 ? -1.987 5.211 -9.090 1.00 94.88 125 ILE A O 1
ATOM 981 N N . LEU A 1 126 ? -3.341 4.734 -7.371 1.00 94.25 126 LEU A N 1
ATOM 982 C CA . LEU A 1 126 ? -3.528 3.323 -7.740 1.00 94.25 126 LEU A CA 1
ATOM 983 C C . LEU A 1 126 ? -4.175 3.158 -9.117 1.00 94.25 126 LEU A C 1
ATOM 985 O O . LEU A 1 126 ? -3.747 2.312 -9.900 1.00 94.25 126 LEU A O 1
ATOM 989 N N . ARG A 1 127 ? -5.186 3.971 -9.440 1.00 93.25 127 ARG A N 1
ATOM 990 C CA . ARG A 1 127 ? -5.814 3.968 -10.772 1.00 93.25 127 ARG A CA 1
ATOM 991 C C . ARG A 1 127 ? -4.858 4.417 -11.873 1.00 93.25 127 ARG A C 1
ATOM 993 O O . ARG A 1 127 ? -4.891 3.872 -12.967 1.00 93.25 127 ARG A O 1
ATOM 1000 N N . LEU A 1 128 ? -4.001 5.395 -11.596 1.00 91.88 128 LEU A N 1
ATOM 1001 C CA . LEU A 1 128 ? -2.971 5.802 -12.550 1.00 91.88 128 LEU A CA 1
ATOM 1002 C C . LEU A 1 128 ? -1.919 4.706 -12.708 1.00 91.88 128 LEU A C 1
ATOM 1004 O O . LEU A 1 128 ? -1.565 4.359 -13.830 1.00 91.88 128 LEU A O 1
ATOM 1008 N N . LEU A 1 129 ? -1.468 4.112 -11.604 1.00 90.94 129 LEU A N 1
ATOM 1009 C CA . LEU A 1 129 ? -0.467 3.057 -11.621 1.00 90.94 129 LEU A CA 1
ATOM 1010 C C . LEU A 1 129 ? -0.928 1.872 -12.472 1.00 90.94 129 LEU A C 1
ATOM 1012 O O . LEU A 1 129 ? -0.137 1.372 -13.263 1.00 90.94 129 LEU A O 1
ATOM 1016 N N . SER A 1 130 ? -2.198 1.463 -12.389 1.00 86.50 130 SER A N 1
ATOM 1017 C CA . SER A 1 130 ? -2.727 0.364 -13.210 1.00 86.50 130 SER A CA 1
ATOM 1018 C C . SER A 1 130 ? -2.733 0.652 -14.715 1.00 86.50 130 SER A C 1
ATOM 1020 O O . SER A 1 130 ? -2.705 -0.293 -15.498 1.00 86.50 130 SER A O 1
ATOM 1022 N N . SER A 1 131 ? -2.724 1.927 -15.116 1.00 84.38 131 SER A N 1
ATOM 1023 C CA . SER A 1 131 ? -2.674 2.352 -16.521 1.00 84.38 131 SER A CA 1
ATOM 1024 C C . SER A 1 131 ? -1.256 2.508 -17.084 1.00 84.38 131 SER A C 1
ATOM 1026 O O . SER A 1 131 ? -1.103 2.726 -18.283 1.00 84.38 131 SER A O 1
ATOM 1028 N N . VAL A 1 132 ? -0.221 2.413 -16.239 1.00 85.31 132 VAL A N 1
ATOM 1029 C CA . VAL A 1 132 ? 1.169 2.710 -16.611 1.00 85.31 132 VAL A CA 1
ATOM 1030 C C . VAL A 1 132 ? 2.074 1.502 -16.352 1.00 85.31 132 VAL A C 1
ATOM 1032 O O . VAL A 1 132 ? 2.099 0.933 -15.254 1.00 85.31 132 VAL A O 1
ATOM 1035 N N . GLU A 1 133 ? 2.840 1.129 -17.376 1.00 80.44 133 GLU A N 1
ATOM 1036 C CA . GLU A 1 133 ? 3.883 0.100 -17.308 1.00 80.44 133 GLU A CA 1
ATOM 1037 C C . GLU A 1 133 ? 5.123 0.588 -16.547 1.00 80.44 133 GLU A C 1
ATOM 1039 O O . GLU A 1 133 ? 5.378 1.790 -16.444 1.00 80.44 133 GLU A O 1
ATOM 1044 N N . ASP A 1 134 ? 5.913 -0.343 -16.011 1.00 77.94 134 ASP A N 1
ATOM 1045 C CA . ASP A 1 134 ? 7.045 -0.008 -15.138 1.00 77.94 134 ASP A CA 1
ATOM 1046 C C . ASP A 1 134 ? 8.119 0.832 -15.867 1.00 77.94 134 ASP A C 1
ATOM 1048 O O . ASP A 1 134 ? 8.633 1.795 -15.293 1.00 77.94 134 ASP A O 1
ATOM 1052 N N . ASP A 1 135 ? 8.369 0.581 -17.155 1.00 78.75 135 ASP A N 1
ATOM 1053 C CA . ASP A 1 135 ? 9.305 1.371 -17.974 1.00 78.75 135 ASP A CA 1
ATOM 1054 C C . ASP A 1 135 ? 8.855 2.832 -18.124 1.00 78.75 135 ASP A C 1
ATOM 1056 O O . ASP A 1 135 ? 9.640 3.775 -17.978 1.00 78.75 135 ASP A O 1
ATOM 1060 N N . HIS A 1 136 ? 7.555 3.045 -18.335 1.00 82.25 136 HIS A N 1
ATOM 1061 C CA . HIS A 1 136 ? 6.975 4.384 -18.395 1.00 82.25 136 HIS A CA 1
ATOM 1062 C C . HIS A 1 136 ? 7.072 5.109 -17.044 1.00 82.25 136 HIS A C 1
ATOM 1064 O O . HIS A 1 136 ? 7.266 6.327 -17.020 1.00 82.25 136 HIS A O 1
ATOM 1070 N N . LEU A 1 137 ? 7.004 4.390 -15.916 1.00 81.25 137 LEU A N 1
ATOM 1071 C CA . LEU A 1 137 ? 7.225 4.983 -14.591 1.00 81.25 137 LEU A CA 1
ATOM 1072 C C . LEU A 1 137 ? 8.667 5.460 -14.409 1.00 81.25 137 LEU A C 1
ATOM 1074 O O . LEU A 1 137 ? 8.874 6.510 -13.798 1.00 81.25 137 LEU A O 1
ATOM 1078 N N . ILE A 1 138 ? 9.654 4.724 -14.928 1.00 80.19 138 ILE A N 1
ATOM 1079 C CA . ILE A 1 138 ? 11.069 5.123 -14.874 1.00 80.19 138 ILE A CA 1
ATOM 1080 C C . ILE A 1 138 ? 11.272 6.420 -15.659 1.00 80.19 138 ILE A C 1
ATOM 1082 O O . ILE A 1 138 ? 11.847 7.380 -15.136 1.00 80.19 138 ILE A O 1
ATOM 1086 N N . ILE A 1 139 ? 10.742 6.480 -16.884 1.00 83.62 139 ILE A N 1
ATOM 1087 C CA . ILE A 1 139 ? 10.804 7.680 -17.726 1.00 83.62 139 ILE A CA 1
ATOM 1088 C C . ILE A 1 139 ? 10.139 8.858 -17.008 1.00 83.62 139 ILE A C 1
ATOM 1090 O O . ILE A 1 139 ? 10.765 9.908 -16.845 1.00 83.62 139 ILE A O 1
ATOM 1094 N N . LEU A 1 140 ? 8.915 8.681 -16.506 1.00 84.75 140 LEU A N 1
ATOM 1095 C CA . LEU A 1 140 ? 8.183 9.737 -15.811 1.00 84.75 140 LEU A CA 1
ATOM 1096 C C . LEU A 1 140 ? 8.928 10.235 -14.562 1.00 84.75 140 LEU A C 1
ATOM 1098 O O . LEU A 1 140 ? 9.026 11.443 -14.343 1.00 84.75 140 LEU A O 1
ATOM 1102 N N . ALA A 1 141 ? 9.499 9.326 -13.769 1.00 81.94 141 ALA A N 1
ATOM 1103 C CA . ALA A 1 141 ? 10.283 9.677 -12.588 1.00 81.94 141 ALA A CA 1
ATOM 1104 C C . ALA A 1 141 ? 11.552 10.464 -12.954 1.00 81.94 141 ALA A C 1
ATOM 1106 O O . ALA A 1 141 ? 11.879 11.453 -12.294 1.00 81.94 141 ALA A O 1
ATOM 1107 N N . SER A 1 142 ? 12.246 10.062 -14.024 1.00 80.88 142 SER A N 1
ATOM 1108 C CA . SER A 1 142 ? 13.442 10.762 -14.506 1.00 80.88 142 SER A CA 1
ATOM 1109 C C . SER A 1 142 ? 13.133 12.192 -14.965 1.00 80.88 142 SER A C 1
ATOM 1111 O O . SER A 1 142 ? 13.841 13.129 -14.587 1.00 80.88 142 SER A O 1
ATOM 1113 N N . LEU A 1 143 ? 12.029 12.378 -15.698 1.00 85.56 143 LEU A N 1
ATOM 1114 C CA . LEU A 1 143 ? 11.563 13.687 -16.152 1.00 85.56 143 LEU A CA 1
ATOM 1115 C C . LEU A 1 143 ? 11.148 14.564 -14.970 1.00 85.56 143 LEU A C 1
ATOM 1117 O O . LEU A 1 143 ? 11.553 15.722 -14.891 1.00 85.56 143 LEU A O 1
ATOM 1121 N N . GLY A 1 144 ? 10.405 13.998 -14.016 1.00 83.75 144 GLY A N 1
ATOM 1122 C CA . GLY A 1 144 ? 10.002 14.698 -12.799 1.00 83.75 144 GLY A CA 1
ATOM 1123 C C . GLY A 1 144 ? 11.199 15.196 -11.987 1.00 83.75 144 GLY A C 1
ATOM 1124 O O . GLY A 1 144 ? 11.232 16.360 -11.592 1.00 83.75 144 GLY A O 1
ATOM 1125 N N . LYS A 1 145 ? 12.224 14.352 -11.798 1.00 82.19 145 LYS A N 1
ATOM 1126 C CA . LYS A 1 145 ? 13.457 14.734 -11.092 1.00 82.19 145 LYS A CA 1
ATOM 1127 C C . LYS A 1 145 ? 14.202 15.859 -11.811 1.00 82.19 145 LYS A C 1
ATOM 1129 O O . LYS A 1 145 ? 14.666 16.789 -11.159 1.00 82.19 145 LYS A O 1
ATOM 1134 N N . LYS A 1 146 ? 14.299 15.790 -13.142 1.00 82.62 146 LYS A N 1
ATOM 1135 C CA . LYS A 1 146 ? 14.938 16.836 -13.951 1.00 82.62 146 LYS A CA 1
ATOM 1136 C C . LYS A 1 146 ? 14.227 18.183 -13.787 1.00 82.62 146 LYS A C 1
ATOM 1138 O O . LYS A 1 146 ? 14.887 19.185 -13.540 1.00 82.62 146 LYS A O 1
ATOM 1143 N N . LEU A 1 147 ? 12.896 18.188 -13.862 1.00 81.19 147 LEU A N 1
ATOM 1144 C CA . LEU A 1 147 ? 12.086 19.398 -13.694 1.00 81.19 147 LEU A CA 1
ATOM 1145 C C . LEU A 1 147 ? 12.180 19.981 -12.277 1.00 81.19 147 LEU A C 1
ATOM 1147 O O . LEU A 1 147 ? 12.180 21.199 -12.119 1.00 81.19 147 LEU A O 1
ATOM 1151 N N . ALA A 1 148 ? 12.266 19.133 -11.247 1.00 78.94 148 ALA A N 1
ATOM 1152 C CA . ALA A 1 148 ? 12.460 19.585 -9.870 1.00 78.94 148 ALA A CA 1
ATOM 1153 C C . ALA A 1 148 ? 13.818 20.283 -9.691 1.00 78.94 148 ALA A C 1
ATOM 1155 O O . ALA A 1 148 ? 13.865 21.402 -9.192 1.00 78.94 148 ALA A O 1
ATOM 1156 N N . LEU A 1 149 ? 14.897 19.675 -10.199 1.00 75.44 149 LEU A N 1
ATOM 1157 C CA . LEU A 1 149 ? 16.241 20.264 -10.166 1.00 75.44 149 LEU A CA 1
ATOM 1158 C C . LEU A 1 149 ? 16.304 21.614 -10.891 1.00 75.44 149 LEU A C 1
ATOM 1160 O O . LEU A 1 149 ? 16.976 22.534 -10.432 1.00 75.44 149 LEU A O 1
ATOM 1164 N N . GLU A 1 150 ? 15.598 21.745 -12.014 1.00 79.56 150 GLU A N 1
ATOM 1165 C CA . GLU A 1 150 ? 15.540 22.997 -12.770 1.00 79.56 150 GLU A CA 1
ATOM 1166 C C . GLU A 1 150 ? 14.810 24.105 -11.996 1.00 79.56 150 GLU A C 1
ATOM 1168 O O . GLU A 1 150 ? 15.278 25.243 -11.963 1.00 79.56 150 GLU A O 1
ATOM 1173 N N . LYS A 1 151 ? 13.711 23.774 -11.307 1.00 76.81 151 LYS A N 1
ATOM 1174 C CA . LYS A 1 151 ? 13.003 24.722 -10.434 1.00 76.81 151 LYS A CA 1
ATOM 1175 C C . LYS A 1 151 ? 13.841 25.150 -9.231 1.00 76.81 151 LYS A C 1
ATOM 1177 O O . LYS A 1 151 ? 13.890 26.341 -8.932 1.00 76.81 151 LYS A O 1
ATOM 1182 N N . ASP A 1 152 ? 14.518 24.210 -8.577 1.00 78.56 152 ASP A N 1
ATOM 1183 C CA . ASP A 1 152 ? 15.381 24.498 -7.426 1.00 78.56 152 ASP A CA 1
ATOM 1184 C C . ASP A 1 152 ? 16.547 25.414 -7.826 1.00 78.56 152 ASP A C 1
ATOM 1186 O O . ASP A 1 152 ? 16.892 26.365 -7.115 1.00 78.56 152 ASP A O 1
ATOM 1190 N N . PHE A 1 153 ? 17.117 25.176 -9.012 1.00 71.50 153 PHE A N 1
ATOM 1191 C CA . PHE A 1 153 ? 18.142 26.035 -9.591 1.00 71.50 153 PHE A CA 1
ATOM 1192 C C . PHE A 1 153 ? 17.611 27.452 -9.847 1.00 71.50 153 PHE A C 1
ATOM 1194 O O . PHE A 1 153 ? 18.211 28.421 -9.380 1.00 71.50 153 PHE A O 1
ATOM 1201 N N . GLN A 1 154 ? 16.455 27.583 -10.509 1.00 71.44 154 GLN A N 1
ATOM 1202 C CA . GLN A 1 154 ? 15.832 28.884 -10.784 1.00 71.44 154 GLN A CA 1
ATOM 1203 C C . GLN A 1 154 ? 15.520 29.670 -9.500 1.00 71.44 154 GLN A C 1
ATOM 1205 O O . GLN A 1 154 ? 15.805 30.865 -9.432 1.00 71.44 154 GLN A O 1
ATOM 1210 N N . MET A 1 155 ? 15.002 29.000 -8.467 1.00 73.75 155 MET A N 1
ATOM 1211 C CA . MET A 1 155 ? 14.673 29.612 -7.174 1.00 73.75 155 MET A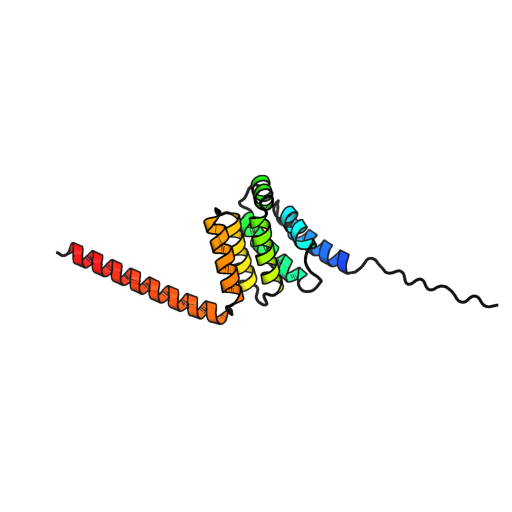 CA 1
ATOM 1212 C C . MET A 1 155 ? 15.921 30.083 -6.409 1.00 73.75 155 MET A C 1
ATOM 1214 O O . MET A 1 155 ? 15.899 31.112 -5.733 1.00 73.75 155 MET A O 1
ATOM 1218 N N . THR A 1 156 ? 17.036 29.362 -6.541 1.00 75.31 156 THR A N 1
ATOM 1219 C CA . THR A 1 156 ? 18.319 29.754 -5.940 1.00 75.31 156 THR A CA 1
ATOM 1220 C C . THR A 1 156 ? 18.912 30.969 -6.654 1.00 75.31 156 THR A C 1
ATOM 1222 O O . THR A 1 156 ? 19.371 31.910 -6.006 1.00 75.31 156 THR A O 1
ATOM 1225 N N . SER A 1 157 ? 18.867 30.989 -7.989 1.00 71.50 157 SER A N 1
ATOM 1226 C CA . SER A 1 157 ? 19.357 32.121 -8.780 1.00 71.50 157 SER A CA 1
ATOM 1227 C C . SER A 1 157 ? 18.554 33.402 -8.536 1.00 71.50 157 SER A C 1
ATOM 1229 O O . SER A 1 157 ? 19.157 34.468 -8.432 1.00 71.50 157 SER A O 1
ATOM 1231 N N . SER A 1 158 ? 17.226 33.320 -8.380 1.00 76.12 158 SER A N 1
ATOM 1232 C CA . SER A 1 158 ? 16.401 34.496 -8.065 1.00 76.12 158 SER A CA 1
ATOM 1233 C C . SER A 1 158 ? 16.688 35.055 -6.667 1.00 76.12 158 SER A C 1
ATOM 1235 O O . SER A 1 158 ? 16.829 36.265 -6.519 1.00 76.12 158 SER A O 1
ATOM 1237 N N . MET A 1 159 ? 16.870 34.192 -5.658 1.00 78.50 159 MET A N 1
ATOM 1238 C CA . MET A 1 159 ? 17.222 34.614 -4.291 1.00 78.50 159 MET A CA 1
ATOM 1239 C C . MET A 1 159 ? 18.589 35.304 -4.197 1.00 78.50 159 MET A C 1
ATOM 1241 O O . MET A 1 159 ? 18.777 36.199 -3.373 1.00 78.50 159 MET A O 1
ATOM 1245 N N . ILE A 1 160 ? 19.564 34.880 -5.007 1.00 77.56 160 ILE A N 1
ATOM 1246 C CA . ILE A 1 160 ? 20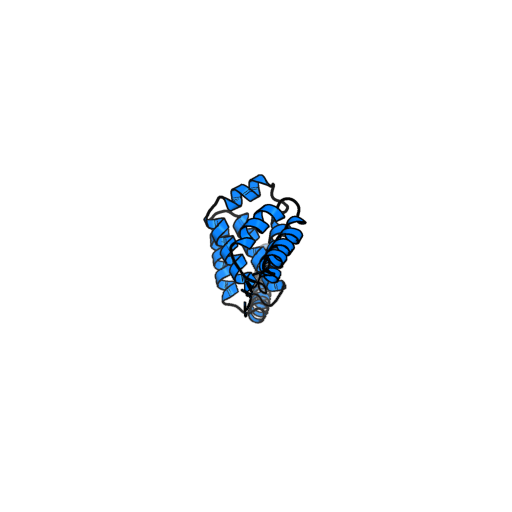.891 35.509 -5.038 1.00 77.56 160 ILE A CA 1
ATOM 1247 C C . ILE A 1 160 ? 20.808 36.893 -5.690 1.00 77.56 160 ILE A C 1
ATOM 1249 O O . ILE A 1 160 ? 21.401 37.837 -5.176 1.00 77.56 160 ILE A O 1
ATOM 1253 N N . LEU A 1 161 ? 20.047 37.028 -6.779 1.00 74.31 161 LEU A N 1
ATOM 1254 C CA . LEU A 1 161 ? 19.884 38.304 -7.477 1.00 74.31 161 LEU A CA 1
ATOM 1255 C C . LEU A 1 161 ? 19.155 39.352 -6.619 1.00 74.31 161 LEU A C 1
ATOM 1257 O O . LEU A 1 161 ? 19.608 40.490 -6.581 1.00 74.31 161 LEU A O 1
ATOM 1261 N N . GLU A 1 162 ? 18.117 38.970 -5.865 1.00 73.81 162 GLU A N 1
ATOM 1262 C CA . GLU A 1 162 ? 17.418 39.876 -4.929 1.00 73.81 162 GLU A CA 1
ATOM 1263 C C . GLU A 1 162 ? 18.279 40.322 -3.737 1.00 73.81 162 GLU A C 1
ATOM 1265 O O . GLU A 1 162 ? 18.031 41.371 -3.154 1.00 73.81 162 GLU A O 1
ATOM 1270 N N . ARG A 1 163 ? 19.301 39.547 -3.355 1.00 68.38 163 ARG A N 1
ATOM 1271 C CA . ARG A 1 163 ? 20.249 39.924 -2.289 1.00 68.38 163 ARG A CA 1
ATOM 1272 C C . ARG A 1 163 ? 21.386 40.827 -2.765 1.00 68.38 163 ARG A C 1
ATOM 1274 O O . ARG A 1 163 ? 22.115 41.358 -1.928 1.00 68.38 163 ARG A O 1
ATOM 1281 N N . CYS A 1 164 ? 21.579 40.948 -4.075 1.00 61.69 164 CYS A N 1
ATOM 1282 C CA . CYS A 1 164 ? 22.635 41.759 -4.678 1.00 61.69 164 CYS A CA 1
ATOM 1283 C C . CYS A 1 164 ? 22.153 43.139 -5.158 1.00 61.69 164 CYS A C 1
ATOM 1285 O O . CYS A 1 164 ? 22.991 43.944 -5.563 1.00 61.69 164 CYS A O 1
ATOM 1287 N N . THR A 1 165 ? 20.848 43.412 -5.106 1.00 54.12 165 THR A N 1
ATOM 1288 C CA . THR A 1 165 ? 20.217 44.722 -5.359 1.00 54.12 165 THR A CA 1
ATOM 1289 C C . THR A 1 165 ? 19.789 45.380 -4.061 1.00 54.12 165 THR A C 1
ATOM 1291 O O . THR A 1 165 ? 20.024 46.599 -3.920 1.00 54.12 165 THR A O 1
#

Organism: Methylobacterium nodulans (strain LMG 21967 / CNCM I-2342 / ORS 2060) (NCBI:txid460265)

Radius of gyration: 23.43 Å; chains: 1; bounding box: 45×108×36 Å

pLDDT: mean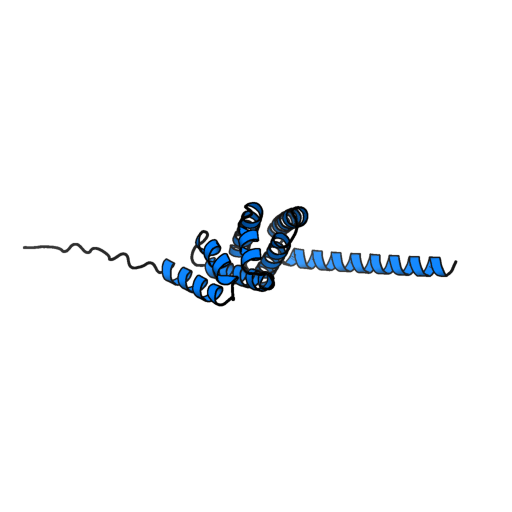 76.68, std 17.08, range [34.31, 97.06]

Foldseek 3Di:
DDDDDDPPPPPDDDPFVVLLVVLLVLLPVLPLQSNVLSVLLVVDDDDPLSVLLSLLSVLLSVLCVPPDNVLVVVLCVDVLLSVLVVLLSVLSSVDPDSVLSNVSSVLSNQLSPDDPVSVVVSVVVSVVSSVDDPVRVVVVVVVVVVVVVVVVVVVVVVVVVVVVD

Secondary structure (DSSP, 8-state):
------------S-HHHHHHHHHHHHHTTSTTHHHHHHHHHTTT--TTHHHHHHHHHHHHHHHHTTS-HHHHHHHHHSHHHHHHHHHHHHHHTT--SHHHHHHHHHHHHHHHTS-HHHHHHHHHHHHHHHHS-HHHHHHHHHHHHHHHHHHHHHHHHHHHHHHH-